Protein AF-A0A7J8K9B8-F1 (afdb_monomer)

InterPro domains:
  IPR003650 Orange domain [PF07527] (24-63)
  IPR003650 Orange domain [PS51054] (25-58)
  IPR003650 Orange domain [SM00511] (23-67)

Foldseek 3Di:
DDPCVVVPPPPCDDPDDDQDPVNVVLVVLVVVLVVLVVVCVVVVPDDPVVSVVVSVVSVVVSVPPPPPDDDDDDDDDDDDDDDDDDDDDDDDDDPPPPPPDDDD

pLDDT: mean 70.47, std 18.56, range [40.47, 96.5]

Organism: Rousettus aegyptiacus (NCBI:txid9407)

Solvent-accessible surface area (backbone atoms only — not comparable to full-atom values): 7292 Å² total; per-residue (Å²): 138,78,85,60,72,72,71,72,53,75,81,88,74,71,83,74,81,75,72,48,76,66,53,53,48,54,51,54,49,51,56,50,53,62,46,45,70,59,46,49,72,74,65,60,80,54,59,69,73,57,48,51,52,49,54,51,52,54,50,51,56,67,67,64,68,61,90,71,88,74,79,80,90,81,79,91,73,80,88,82,79,84,83,78,85,87,79,80,91,75,80,87,77,76,82,78,76,75,79,74,81,71,84,132

Radius of gyration: 26.62 Å; Cα contacts (8 Å, |Δi|>4): 16; chains: 1; bounding box: 39×88×52 Å

Mean predicted aligned error: 19.16 Å

Structure (mmCIF, N/CA/C/O backbone):
data_AF-A0A7J8K9B8-F1
#
_entry.id   AF-A0A7J8K9B8-F1
#
loop_
_atom_site.group_PDB
_atom_site.id
_atom_site.type_symbol
_atom_site.label_atom_id
_atom_site.label_alt_id
_atom_site.l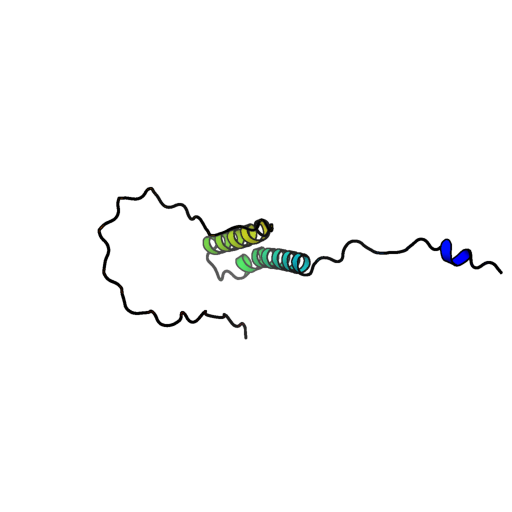abel_comp_id
_atom_site.label_asym_id
_atom_site.label_entity_id
_atom_site.label_seq_id
_atom_site.pdbx_PDB_ins_code
_atom_site.Cartn_x
_atom_site.Cartn_y
_atom_site.Cartn_z
_atom_site.occupancy
_atom_site.B_iso_or_equiv
_atom_site.auth_seq_id
_atom_site.auth_comp_id
_atom_site.auth_asym_id
_atom_site.auth_atom_id
_atom_site.pdbx_PDB_model_num
ATOM 1 N N . MET A 1 1 ? 34.073 -43.652 -34.006 1.00 47.94 1 MET A N 1
ATOM 2 C CA . MET A 1 1 ? 33.055 -43.322 -32.986 1.00 47.94 1 MET A CA 1
ATOM 3 C C . MET A 1 1 ? 32.713 -41.851 -33.129 1.00 47.94 1 MET A C 1
ATOM 5 O O . MET A 1 1 ? 33.598 -41.013 -33.037 1.00 47.94 1 MET A O 1
ATOM 9 N N . THR A 1 2 ? 31.480 -41.556 -33.528 1.00 52.53 2 THR A N 1
ATOM 10 C CA . THR A 1 2 ? 31.056 -40.244 -34.030 1.00 52.53 2 THR A CA 1
ATOM 11 C C . THR A 1 2 ? 30.636 -39.321 -32.892 1.00 52.53 2 THR A C 1
ATOM 13 O O . THR A 1 2 ? 29.684 -39.613 -32.175 1.00 52.53 2 THR A O 1
ATOM 16 N N . VAL A 1 3 ? 31.295 -38.165 -32.791 1.00 59.06 3 VAL A N 1
ATOM 17 C CA . VAL A 1 3 ? 31.052 -37.065 -31.830 1.00 59.06 3 VAL A CA 1
ATOM 18 C C . VAL A 1 3 ? 29.721 -36.325 -32.108 1.00 59.06 3 VAL A C 1
ATOM 20 O O . VAL A 1 3 ? 29.577 -35.135 -31.858 1.00 59.06 3 VAL A O 1
ATOM 23 N N . ARG A 1 4 ? 28.727 -37.013 -32.682 1.00 63.25 4 ARG A N 1
ATOM 24 C CA . ARG A 1 4 ? 27.403 -36.456 -33.010 1.00 63.25 4 ARG A CA 1
ATOM 25 C C . ARG A 1 4 ? 26.480 -36.399 -31.787 1.00 63.25 4 ARG A C 1
ATOM 27 O O . ARG A 1 4 ? 25.582 -35.576 -31.757 1.00 63.25 4 ARG A O 1
ATOM 34 N N . PHE A 1 5 ? 26.768 -37.183 -30.745 1.00 58.62 5 PHE A N 1
ATOM 35 C CA . PHE A 1 5 ? 25.986 -37.223 -29.501 1.00 58.62 5 PHE A CA 1
ATOM 36 C C . PHE A 1 5 ? 26.077 -35.956 -28.634 1.00 58.62 5 PHE A C 1
ATOM 38 O O . PHE A 1 5 ? 25.252 -35.776 -27.746 1.00 58.62 5 PHE A O 1
ATOM 45 N N . LEU A 1 6 ? 27.055 -35.073 -28.872 1.00 55.22 6 LEU A N 1
ATOM 46 C CA . LEU A 1 6 ? 27.148 -33.789 -28.163 1.00 55.22 6 LEU A CA 1
ATOM 47 C C . LEU A 1 6 ? 26.330 -32.672 -28.833 1.00 55.22 6 LEU A C 1
ATOM 49 O O . LEU A 1 6 ? 26.087 -31.654 -28.197 1.00 55.22 6 LEU A O 1
ATOM 53 N N . GLN A 1 7 ? 25.898 -32.849 -30.089 1.00 59.31 7 GLN A N 1
ATOM 54 C CA . GLN A 1 7 ? 25.044 -31.874 -30.785 1.00 59.31 7 GLN A CA 1
ATOM 55 C C . GLN A 1 7 ? 23.551 -32.055 -30.482 1.00 59.31 7 GLN A C 1
ATOM 57 O O . GLN A 1 7 ? 22.808 -31.090 -30.605 1.00 59.31 7 GLN A O 1
ATOM 62 N N . ASP A 1 8 ? 23.133 -33.247 -30.047 1.00 58.16 8 ASP A N 1
ATOM 63 C CA . ASP A 1 8 ? 21.744 -33.550 -29.668 1.00 58.16 8 ASP A CA 1
ATOM 64 C C . ASP A 1 8 ? 21.454 -33.338 -28.173 1.00 58.16 8 ASP A C 1
ATOM 66 O O . ASP A 1 8 ? 20.403 -33.745 -27.677 1.00 58.16 8 ASP A O 1
ATOM 70 N N . GLN A 1 9 ? 22.350 -32.686 -27.420 1.00 58.66 9 GLN A N 1
ATOM 71 C CA . GLN A 1 9 ? 21.923 -32.161 -26.127 1.00 58.66 9 GLN A CA 1
ATOM 72 C C . GLN A 1 9 ? 21.047 -30.933 -26.389 1.00 58.66 9 GLN A C 1
ATOM 74 O O . GLN A 1 9 ? 21.547 -29.963 -26.968 1.00 58.66 9 GLN A O 1
ATOM 79 N N . PRO A 1 10 ? 19.759 -30.931 -25.984 1.00 58.78 10 PRO A N 1
ATOM 80 C CA . PRO A 1 10 ? 18.978 -29.709 -26.032 1.00 58.78 10 PRO A CA 1
ATOM 81 C C . PRO A 1 10 ? 19.760 -28.671 -25.238 1.00 58.78 10 PRO A C 1
ATOM 83 O O . PRO A 1 10 ? 20.202 -28.955 -24.122 1.00 58.78 10 PRO A O 1
ATOM 86 N N . ALA A 1 11 ? 19.974 -27.499 -25.834 1.00 54.09 11 ALA A N 1
ATOM 87 C CA . ALA A 1 11 ? 20.557 -26.363 -25.147 1.00 54.09 11 ALA A CA 1
ATOM 88 C C . ALA A 1 11 ? 19.663 -26.029 -23.945 1.00 54.09 11 ALA A C 1
ATOM 90 O O . ALA A 1 11 ? 18.714 -25.257 -24.036 1.00 54.09 11 ALA A O 1
ATOM 91 N N . SER A 1 12 ? 19.936 -26.667 -22.810 1.00 55.41 12 SER A N 1
ATOM 92 C CA . SER A 1 12 ? 19.399 -26.296 -21.516 1.00 55.41 12 SER A CA 1
ATOM 93 C C . SER A 1 12 ? 20.095 -24.997 -21.142 1.00 55.41 12 SER A C 1
ATOM 95 O O . SER A 1 12 ? 21.143 -24.978 -20.503 1.00 55.41 12 SER A O 1
ATOM 97 N N . SER A 1 13 ? 19.562 -23.889 -21.628 1.00 48.56 13 SER A N 1
ATOM 98 C CA . SER A 1 13 ? 19.985 -22.543 -21.271 1.00 48.56 13 SER A CA 1
ATOM 99 C C . SER A 1 13 ? 18.741 -21.681 -21.338 1.00 48.56 13 SER A C 1
ATOM 101 O O . SER A 1 13 ? 18.166 -21.532 -22.406 1.00 48.56 13 SER A O 1
ATOM 103 N N . CYS A 1 14 ? 18.199 -21.101 -20.284 1.00 52.84 14 CYS A N 1
ATOM 104 C CA . CYS A 1 14 ? 18.373 -21.129 -18.833 1.00 52.84 14 CYS A CA 1
ATOM 105 C C . CYS A 1 14 ? 16.992 -20.659 -18.307 1.00 52.84 14 CYS A C 1
ATOM 107 O O . CYS A 1 14 ? 16.222 -20.085 -19.089 1.00 52.84 14 CYS A O 1
ATOM 109 N N . PRO A 1 15 ? 16.619 -20.881 -17.034 1.00 51.12 15 PRO A N 1
ATOM 110 C CA . PRO A 1 15 ? 15.380 -20.309 -16.515 1.00 51.12 15 PRO A CA 1
ATOM 111 C C . PRO A 1 15 ? 15.425 -18.784 -16.675 1.00 51.12 15 PRO A C 1
ATOM 113 O O . PRO A 1 15 ? 16.501 -18.186 -16.662 1.00 51.12 15 PRO A O 1
ATOM 116 N N . GLY A 1 16 ? 14.249 -18.206 -16.926 1.00 59.81 16 GLY A N 1
ATOM 117 C CA . GLY A 1 16 ? 14.050 -16.836 -17.384 1.00 59.81 16 GLY A CA 1
ATOM 118 C C . GLY A 1 16 ? 14.887 -15.789 -16.659 1.00 59.81 16 GLY A C 1
ATOM 119 O O . GLY A 1 16 ? 15.205 -15.953 -15.487 1.00 59.81 16 GLY A O 1
ATOM 120 N N . ALA A 1 17 ? 15.219 -14.734 -17.412 1.00 60.69 17 ALA A N 1
ATOM 121 C CA . ALA A 1 17 ? 15.940 -13.537 -16.990 1.00 60.69 17 ALA A CA 1
ATOM 122 C C . ALA A 1 17 ? 15.984 -13.378 -15.464 1.00 60.69 17 ALA A C 1
ATOM 124 O O . ALA A 1 17 ? 14.963 -13.067 -14.847 1.00 60.69 17 ALA A O 1
ATOM 125 N N . GLU A 1 18 ? 17.163 -13.627 -14.884 1.00 63.69 18 GLU A N 1
ATOM 126 C CA . GLU A 1 18 ? 17.434 -13.369 -13.471 1.00 63.69 18 GLU A CA 1
ATOM 127 C C . GLU A 1 18 ? 16.861 -11.988 -13.118 1.00 63.69 18 GLU A C 1
ATOM 129 O O . GLU A 1 18 ? 17.174 -11.016 -13.824 1.00 63.69 18 GLU A O 1
ATOM 134 N N . PRO A 1 19 ? 15.980 -11.890 -12.101 1.00 65.31 19 PRO A N 1
ATOM 135 C CA . PRO A 1 19 ? 15.370 -10.629 -11.719 1.00 65.31 19 PRO A CA 1
ATOM 136 C C . PRO A 1 19 ? 16.468 -9.597 -11.553 1.00 65.31 19 PRO A C 1
ATOM 138 O O . PRO A 1 19 ? 17.437 -9.822 -10.822 1.00 65.31 19 PRO A O 1
ATOM 141 N N . THR A 1 20 ? 16.343 -8.459 -12.235 1.00 75.12 20 THR A N 1
ATOM 142 C CA . THR A 1 20 ? 17.371 -7.438 -12.082 1.00 75.12 20 THR A CA 1
ATOM 143 C C . THR A 1 20 ? 17.450 -7.062 -10.596 1.00 75.12 20 THR A C 1
ATOM 145 O O . THR A 1 20 ? 16.429 -7.087 -9.896 1.00 75.12 20 THR A O 1
ATOM 148 N N . PRO A 1 21 ? 18.623 -6.671 -10.068 1.00 78.00 21 PRO A N 1
ATOM 149 C CA . PRO A 1 21 ? 18.727 -6.211 -8.681 1.00 78.00 21 PRO A CA 1
ATOM 150 C C . PRO A 1 21 ? 17.694 -5.119 -8.336 1.00 78.00 21 PRO A C 1
ATOM 152 O O . PRO A 1 21 ? 17.222 -5.020 -7.203 1.00 78.00 21 PRO A O 1
ATOM 155 N N . ARG A 1 22 ? 17.281 -4.337 -9.345 1.00 77.75 22 ARG A N 1
ATOM 156 C CA . ARG A 1 22 ? 16.205 -3.348 -9.259 1.00 77.75 22 ARG A CA 1
ATOM 157 C C . ARG A 1 22 ? 14.823 -3.980 -9.054 1.00 77.75 22 ARG A C 1
ATOM 159 O O . ARG A 1 22 ? 14.051 -3.459 -8.253 1.00 77.75 22 ARG A O 1
ATOM 166 N N . ASP A 1 23 ? 14.503 -5.072 -9.738 1.00 80.56 23 ASP A N 1
ATOM 167 C CA . ASP A 1 23 ? 13.226 -5.779 -9.581 1.00 80.56 23 ASP A CA 1
ATOM 168 C C . ASP A 1 23 ? 13.133 -6.474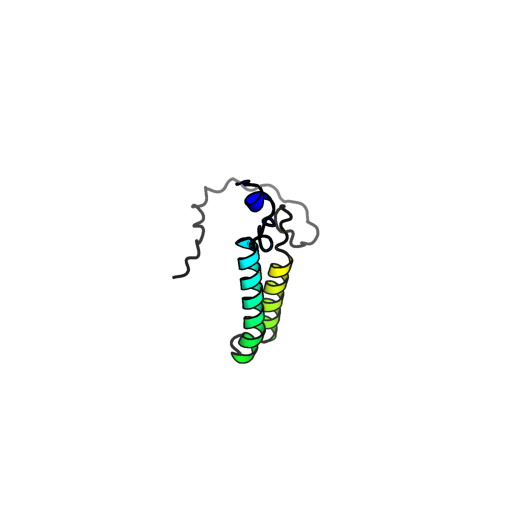 -8.220 1.00 80.56 23 ASP A C 1
ATOM 170 O O . ASP A 1 23 ? 12.107 -6.364 -7.548 1.00 80.56 23 ASP A O 1
ATOM 174 N N . SER A 1 24 ? 14.233 -7.076 -7.757 1.00 85.44 24 SER A N 1
ATOM 175 C CA . SER A 1 24 ? 14.335 -7.647 -6.406 1.00 85.44 24 SER A CA 1
ATOM 176 C C . SER A 1 24 ? 14.096 -6.589 -5.318 1.00 85.44 24 SER A C 1
ATOM 178 O O . SER A 1 24 ? 13.311 -6.800 -4.390 1.00 85.44 24 SER A O 1
ATOM 180 N N . TYR A 1 25 ? 14.671 -5.390 -5.475 1.00 88.94 25 TYR A N 1
ATOM 181 C CA . TYR A 1 25 ? 14.398 -4.266 -4.577 1.00 88.94 25 TYR A CA 1
ATOM 182 C C . TYR A 1 25 ? 12.919 -3.848 -4.585 1.00 88.94 25 TYR A C 1
ATOM 184 O O . TYR A 1 25 ? 12.341 -3.613 -3.522 1.00 88.94 25 TYR A O 1
ATOM 192 N N . ARG A 1 26 ? 12.281 -3.761 -5.762 1.00 87.94 26 ARG A N 1
ATOM 193 C CA . ARG A 1 26 ? 10.854 -3.400 -5.867 1.00 87.94 26 ARG A CA 1
ATOM 194 C C . ARG A 1 26 ? 9.961 -4.435 -5.195 1.00 87.94 26 ARG A C 1
ATOM 196 O O . ARG A 1 26 ? 8.998 -4.056 -4.530 1.00 87.94 26 ARG A O 1
ATOM 203 N N . GLU A 1 27 ? 10.288 -5.713 -5.337 1.00 89.62 27 GLU A N 1
ATOM 204 C CA . GLU A 1 27 ? 9.578 -6.796 -4.663 1.00 89.62 27 GLU A CA 1
ATOM 205 C C . GLU A 1 27 ? 9.720 -6.693 -3.141 1.00 89.62 27 GLU A C 1
ATOM 207 O O . GLU A 1 27 ? 8.718 -6.655 -2.425 1.00 89.62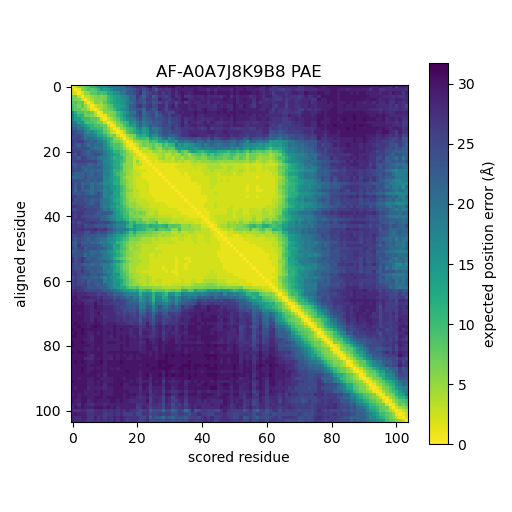 27 GLU A O 1
ATOM 212 N N . GLY A 1 28 ? 10.950 -6.524 -2.645 1.00 93.62 28 GLY A N 1
ATOM 213 C CA . GLY A 1 28 ? 11.211 -6.316 -1.220 1.00 93.62 28 GLY A CA 1
ATOM 214 C C . GLY A 1 28 ? 10.497 -5.082 -0.661 1.00 93.62 28 GLY A C 1
ATOM 215 O O . GLY A 1 28 ? 9.938 -5.121 0.437 1.00 93.62 28 GLY A O 1
ATOM 216 N N . TYR A 1 29 ? 10.438 -4.000 -1.440 1.00 94.00 29 TYR A N 1
ATOM 217 C CA . TYR A 1 29 ? 9.684 -2.802 -1.086 1.00 94.00 29 TYR A CA 1
ATOM 218 C C . TYR A 1 29 ? 8.181 -3.085 -0.965 1.00 94.00 29 TYR A C 1
ATOM 220 O O . TYR A 1 29 ? 7.578 -2.716 0.044 1.00 94.00 29 TYR A O 1
ATOM 228 N N . ARG A 1 30 ? 7.574 -3.785 -1.936 1.00 93.75 30 ARG A N 1
ATOM 229 C CA . ARG A 1 30 ? 6.154 -4.178 -1.876 1.00 93.75 30 ARG A CA 1
ATOM 230 C C . ARG A 1 30 ? 5.862 -5.043 -0.654 1.00 93.75 30 ARG A C 1
ATOM 232 O O . ARG A 1 30 ? 4.929 -4.746 0.090 1.00 93.75 30 ARG A O 1
ATOM 239 N N . ALA A 1 31 ? 6.692 -6.053 -0.404 1.00 95.69 31 ALA A N 1
ATOM 240 C CA . ALA A 1 31 ? 6.559 -6.926 0.757 1.00 95.69 31 ALA A CA 1
ATOM 241 C C . ALA A 1 31 ? 6.666 -6.150 2.084 1.00 95.69 31 ALA A C 1
ATOM 243 O O . ALA A 1 31 ? 5.927 -6.421 3.032 1.00 95.69 31 ALA A O 1
ATOM 244 N N . CYS A 1 32 ? 7.551 -5.152 2.150 1.00 95.38 32 CYS A N 1
ATOM 245 C CA . CYS A 1 32 ? 7.680 -4.268 3.305 1.00 95.38 32 CYS A CA 1
ATOM 246 C C . CYS A 1 32 ? 6.411 -3.431 3.529 1.00 95.38 32 CYS A C 1
ATOM 248 O O . CYS A 1 32 ? 5.890 -3.387 4.645 1.00 95.38 32 CYS A O 1
ATOM 250 N N . VAL A 1 33 ? 5.867 -2.821 2.472 1.00 95.56 33 VAL A N 1
ATOM 251 C CA . VAL A 1 33 ? 4.620 -2.044 2.555 1.00 95.5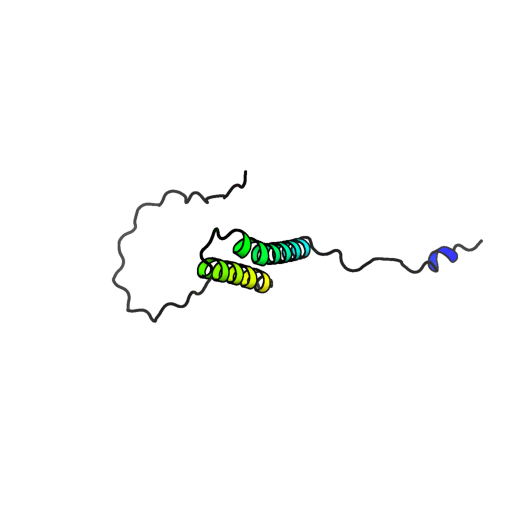6 33 VAL A CA 1
ATOM 252 C C . VAL A 1 33 ? 3.457 -2.926 3.012 1.00 95.56 33 VAL A C 1
ATOM 254 O O . VAL A 1 33 ? 2.724 -2.537 3.916 1.00 95.56 33 VAL A O 1
ATOM 257 N N . GLU A 1 34 ? 3.333 -4.142 2.482 1.00 95.56 34 GLU A N 1
ATOM 258 C CA . GLU A 1 34 ? 2.316 -5.110 2.918 1.00 95.56 34 GLU A CA 1
ATOM 259 C C . GLU A 1 34 ? 2.496 -5.586 4.363 1.00 95.56 34 GLU A C 1
ATOM 261 O O . GLU A 1 34 ? 1.531 -5.937 5.039 1.00 95.56 34 GLU A O 1
ATOM 266 N N . ARG A 1 35 ? 3.720 -5.582 4.893 1.00 96.50 35 ARG A N 1
ATOM 267 C CA . ARG A 1 35 ? 3.931 -5.825 6.322 1.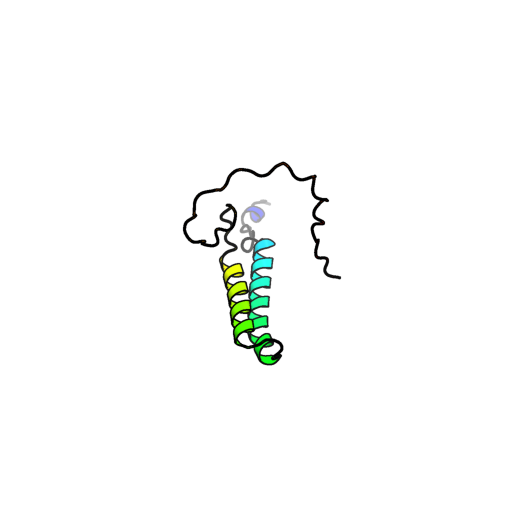00 96.50 35 ARG A CA 1
ATOM 268 C C . ARG A 1 35 ? 3.453 -4.638 7.156 1.00 96.50 35 ARG A C 1
ATOM 270 O O . ARG A 1 35 ? 2.800 -4.837 8.179 1.00 96.50 35 ARG A O 1
ATOM 277 N N . LEU A 1 36 ? 3.738 -3.411 6.720 1.00 95.38 36 LEU A N 1
ATOM 278 C CA . LEU A 1 36 ? 3.333 -2.196 7.432 1.00 95.38 36 LEU A CA 1
ATOM 279 C C . LEU A 1 36 ? 1.812 -2.059 7.547 1.00 95.38 36 LEU A C 1
ATOM 281 O O . LEU A 1 36 ? 1.334 -1.605 8.583 1.00 95.38 36 LEU A O 1
ATOM 285 N N . THR A 1 37 ? 1.045 -2.500 6.546 1.00 94.44 37 THR A N 1
ATOM 286 C CA . THR A 1 37 ? -0.431 -2.463 6.591 1.00 94.44 37 THR A CA 1
ATOM 287 C C . THR A 1 37 ? -1.008 -3.300 7.732 1.00 94.44 37 THR A C 1
ATOM 289 O O . THR A 1 37 ? -2.082 -2.984 8.235 1.00 94.44 37 THR A O 1
ATOM 292 N N . ARG A 1 38 ? -0.288 -4.340 8.167 1.00 94.31 38 ARG A N 1
ATOM 293 C CA . ARG A 1 38 ? -0.688 -5.237 9.261 1.00 94.31 38 ARG A CA 1
ATOM 294 C C . ARG A 1 38 ? -0.151 -4.770 10.610 1.00 94.31 38 ARG A C 1
ATOM 296 O O . ARG A 1 38 ? -0.837 -4.882 11.618 1.00 94.31 38 ARG A O 1
ATOM 303 N N . VAL A 1 39 ? 1.074 -4.244 10.625 1.00 95.25 39 VAL A N 1
ATOM 304 C CA . VAL A 1 39 ? 1.770 -3.846 11.857 1.00 95.25 39 VAL A CA 1
ATOM 305 C C . VAL A 1 39 ? 1.276 -2.501 12.385 1.00 95.25 39 VAL A C 1
ATOM 307 O O . VAL A 1 39 ? 1.072 -2.367 13.587 1.00 95.25 39 VAL A O 1
ATOM 310 N N . LEU A 1 40 ? 1.050 -1.507 11.519 1.00 92.56 40 LEU A N 1
ATOM 311 C CA . LEU A 1 40 ? 0.653 -0.166 11.967 1.00 92.56 40 LEU A CA 1
ATOM 312 C C . LEU A 1 40 ? -0.657 -0.160 12.777 1.00 92.56 40 LEU A C 1
ATOM 314 O O . LEU A 1 40 ? -0.658 0.448 13.850 1.00 92.56 40 LEU A O 1
ATOM 318 N N . PRO A 1 41 ? -1.730 -0.863 12.359 1.00 87.88 41 PRO A N 1
ATOM 319 C CA . PRO A 1 41 ? -2.942 -0.963 13.170 1.00 87.88 41 PRO A CA 1
ATOM 320 C C . PRO A 1 41 ? -2.712 -1.715 14.487 1.00 87.88 41 PRO A C 1
ATOM 322 O O . PRO A 1 41 ? -3.264 -1.338 15.514 1.00 87.88 41 PRO A O 1
ATOM 325 N N . ALA A 1 42 ? -1.869 -2.753 14.475 1.00 89.75 42 ALA A N 1
ATOM 326 C CA . ALA A 1 42 ? -1.590 -3.566 15.656 1.00 89.75 42 ALA A CA 1
ATOM 327 C C . ALA A 1 42 ? -0.788 -2.805 16.724 1.00 89.75 42 ALA A C 1
ATOM 329 O O . ALA A 1 42 ? -1.007 -3.000 17.916 1.00 89.75 42 ALA A O 1
ATOM 330 N N . CYS A 1 43 ? 0.132 -1.930 16.314 1.00 87.50 43 CYS A N 1
ATOM 331 C CA . CYS A 1 43 ? 0.991 -1.197 17.241 1.00 87.50 43 CYS A CA 1
ATOM 332 C C . CYS A 1 43 ? 0.371 0.112 17.753 1.00 87.50 43 CYS A C 1
ATOM 334 O O . CYS A 1 43 ? 0.876 0.652 18.730 1.00 87.50 43 CYS A O 1
ATOM 336 N N . SER A 1 44 ? -0.684 0.641 17.113 1.00 85.88 44 SER A N 1
ATOM 337 C CA . SER A 1 44 ? -1.381 1.884 17.516 1.00 85.88 44 SER A CA 1
ATOM 338 C C . SER A 1 44 ? -0.465 3.106 17.754 1.00 85.88 44 SER A C 1
ATOM 340 O O . SER A 1 44 ? -0.848 4.055 18.429 1.00 85.88 44 SER A O 1
ATOM 342 N N . VAL A 1 45 ? 0.753 3.104 17.196 1.00 90.12 45 VAL A N 1
ATOM 343 C CA . VAL A 1 45 ? 1.764 4.168 17.385 1.00 90.12 45 VAL A CA 1
ATOM 344 C C . VAL A 1 45 ? 1.378 5.452 16.646 1.00 90.12 45 VAL A C 1
ATOM 346 O O . VAL A 1 45 ? 1.779 6.545 17.035 1.00 90.12 45 VAL A O 1
ATOM 349 N N . LEU A 1 46 ? 0.615 5.320 15.561 1.00 90.69 46 LEU A N 1
ATOM 350 C CA . LEU A 1 46 ? 0.151 6.429 14.739 1.00 90.69 46 LEU A CA 1
ATOM 351 C C . LEU A 1 46 ? -1.370 6.502 14.779 1.00 90.69 46 LEU A C 1
ATOM 353 O O . LEU A 1 46 ? -2.050 5.478 14.770 1.00 90.69 46 LEU A O 1
ATOM 357 N N . GLU A 1 47 ? -1.883 7.728 14.728 1.00 94.31 47 GLU A N 1
ATOM 358 C CA . GLU A 1 47 ? -3.301 8.002 14.502 1.00 94.31 47 GLU A CA 1
ATOM 359 C C . GLU A 1 47 ? -3.768 7.290 13.209 1.00 94.31 47 GLU A C 1
ATOM 361 O O . GLU A 1 47 ? -3.051 7.352 12.193 1.00 94.31 47 GLU A O 1
ATOM 366 N N . PRO A 1 48 ? -4.931 6.609 13.202 1.00 92.00 48 PRO A N 1
ATOM 367 C CA . PRO A 1 48 ? -5.436 5.891 12.035 1.00 92.00 48 PRO A CA 1
ATOM 368 C C . PRO A 1 48 ? -5.392 6.698 10.734 1.00 92.00 48 PRO A C 1
ATOM 370 O O . PRO A 1 48 ? -4.927 6.182 9.713 1.00 92.00 48 PRO A O 1
ATOM 373 N N . ALA A 1 49 ? -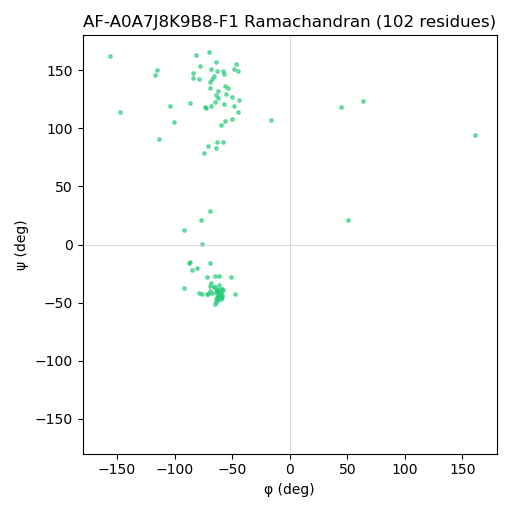5.769 7.980 10.761 1.00 93.88 49 ALA A N 1
ATOM 374 C CA . ALA A 1 49 ? -5.760 8.824 9.565 1.00 93.88 49 ALA A CA 1
ATOM 375 C C . ALA A 1 49 ? -4.340 9.072 9.024 1.00 93.88 49 ALA A C 1
ATOM 377 O O . ALA A 1 49 ? -4.118 9.115 7.809 1.00 93.88 49 ALA A O 1
ATOM 378 N N . VAL A 1 50 ? -3.360 9.208 9.920 1.00 94.62 50 VAL A N 1
ATOM 379 C CA . VAL A 1 50 ? -1.949 9.409 9.564 1.00 94.62 50 VAL A CA 1
ATOM 380 C C . VAL A 1 50 ? -1.361 8.121 8.992 1.00 94.62 50 VAL A C 1
ATOM 382 O O . VAL A 1 50 ? -0.690 8.160 7.959 1.00 94.62 50 VAL A O 1
ATOM 385 N N . SER A 1 51 ? -1.666 6.974 9.605 1.00 94.19 51 SER A N 1
ATOM 386 C CA . SER A 1 51 ? -1.211 5.667 9.117 1.00 94.19 51 SER A CA 1
ATOM 387 C C . SER A 1 51 ? -1.739 5.362 7.708 1.00 94.19 51 SER A C 1
ATOM 389 O O . SER A 1 51 ? -0.975 4.934 6.841 1.00 94.19 51 SER A O 1
ATOM 391 N N . ALA A 1 52 ? -3.007 5.686 7.432 1.00 94.00 52 ALA A N 1
ATOM 392 C CA . ALA A 1 52 ? -3.615 5.519 6.116 1.00 94.00 52 ALA A CA 1
ATOM 393 C C . ALA A 1 52 ? -2.930 6.395 5.055 1.00 94.00 52 ALA A C 1
ATOM 395 O O . ALA A 1 52 ? -2.587 5.909 3.976 1.00 94.00 52 ALA A O 1
ATOM 396 N N . ARG A 1 53 ? -2.661 7.670 5.374 1.00 95.81 53 ARG A N 1
ATOM 397 C CA . ARG A 1 53 ? -1.955 8.598 4.472 1.00 95.81 53 ARG A CA 1
ATOM 398 C C . ARG A 1 53 ? -0.524 8.149 4.175 1.00 95.81 53 ARG A C 1
ATOM 400 O O . ARG A 1 53 ? -0.078 8.266 3.033 1.00 95.81 53 ARG A O 1
ATOM 407 N N . LEU A 1 54 ? 0.181 7.618 5.174 1.00 94.94 54 LEU A N 1
ATOM 408 C CA . LEU A 1 54 ? 1.529 7.075 5.008 1.00 94.94 54 LEU A CA 1
ATOM 409 C C . LEU A 1 54 ? 1.531 5.850 4.085 1.00 94.94 54 LEU A C 1
ATOM 411 O O . LEU A 1 54 ? 2.294 5.811 3.121 1.00 94.94 54 LEU A O 1
ATOM 415 N N . LEU A 1 55 ? 0.667 4.867 4.353 1.00 95.12 55 LEU A N 1
ATOM 416 C CA . LEU A 1 55 ? 0.566 3.649 3.544 1.00 95.12 55 LEU A CA 1
ATOM 417 C C . LEU A 1 55 ? 0.204 3.964 2.092 1.00 95.12 55 LEU A C 1
ATOM 419 O O . LEU A 1 55 ? 0.794 3.409 1.167 1.00 95.12 55 LEU A O 1
ATOM 423 N N . GLU A 1 56 ? -0.720 4.897 1.891 1.00 95.56 56 GLU A N 1
ATOM 424 C CA . GLU A 1 56 ? -1.115 5.370 0.569 1.00 95.56 56 GLU A CA 1
ATOM 425 C C . GLU A 1 56 ? 0.053 6.036 -0.177 1.00 95.56 56 GLU A C 1
ATOM 427 O O . GLU A 1 56 ? 0.314 5.735 -1.342 1.00 95.56 56 GLU A O 1
ATOM 432 N N . HIS A 1 57 ? 0.825 6.890 0.501 1.00 94.94 57 HIS A N 1
ATOM 433 C CA . HIS A 1 57 ? 2.020 7.491 -0.090 1.00 94.94 57 HIS A CA 1
ATOM 434 C C . HIS A 1 57 ? 3.048 6.431 -0.526 1.00 94.94 57 HIS A C 1
ATOM 436 O O . HIS A 1 57 ? 3.569 6.498 -1.642 1.00 94.94 57 HIS A O 1
ATOM 442 N N . LEU A 1 58 ? 3.315 5.434 0.323 1.00 94.62 58 LEU A N 1
ATOM 443 C CA . LEU A 1 58 ? 4.260 4.356 0.019 1.00 94.62 58 LEU A CA 1
ATOM 444 C C . LEU A 1 58 ? 3.790 3.495 -1.167 1.00 94.62 58 LEU A C 1
ATOM 446 O O . LEU A 1 58 ? 4.577 3.171 -2.056 1.00 94.62 58 LEU A O 1
ATOM 450 N N . ARG A 1 59 ? 2.492 3.185 -1.246 1.00 93.06 59 ARG A N 1
ATOM 451 C CA . ARG A 1 59 ? 1.909 2.442 -2.377 1.00 93.06 59 ARG A CA 1
ATOM 452 C C . ARG A 1 59 ? 2.029 3.197 -3.695 1.00 93.06 59 ARG A C 1
ATOM 454 O O . ARG A 1 59 ? 2.478 2.619 -4.685 1.00 93.06 59 ARG A O 1
ATOM 461 N N . ARG A 1 60 ? 1.711 4.495 -3.709 1.00 92.00 60 ARG A N 1
ATOM 462 C CA . ARG A 1 60 ? 1.888 5.334 -4.907 1.00 92.00 60 ARG A CA 1
ATOM 463 C C . ARG A 1 60 ? 3.337 5.351 -5.381 1.00 92.00 60 ARG A C 1
ATOM 465 O O . ARG A 1 60 ? 3.590 5.264 -6.579 1.00 92.00 60 ARG A O 1
ATOM 472 N N . ARG A 1 61 ? 4.293 5.382 -4.450 1.00 87.88 61 ARG A N 1
ATOM 473 C CA . ARG A 1 61 ? 5.723 5.321 -4.776 1.00 87.88 61 ARG A CA 1
ATOM 474 C C . ARG A 1 61 ? 6.151 3.960 -5.340 1.00 87.88 61 ARG A C 1
ATOM 476 O O . ARG A 1 61 ? 7.013 3.925 -6.213 1.00 87.88 61 ARG A O 1
ATOM 483 N N . ALA A 1 62 ? 5.533 2.856 -4.906 1.00 85.88 62 ALA A N 1
ATOM 484 C CA . ALA A 1 62 ? 5.761 1.529 -5.494 1.00 85.88 62 ALA A CA 1
ATOM 485 C C . ALA A 1 62 ? 5.327 1.469 -6.972 1.00 85.88 62 ALA A C 1
ATOM 487 O O . ALA A 1 62 ? 6.015 0.871 -7.811 1.00 85.88 62 ALA A O 1
ATOM 488 N N . ALA A 1 63 ? 4.180 2.090 -7.274 1.00 81.25 63 ALA A N 1
ATOM 489 C CA . ALA A 1 63 ? 3.566 2.110 -8.598 1.00 81.25 63 ALA A CA 1
ATOM 490 C C . ALA A 1 63 ? 4.277 3.072 -9.567 1.00 81.25 63 ALA A C 1
ATOM 492 O O . ALA A 1 63 ? 4.557 2.690 -10.699 1.00 81.25 63 ALA A O 1
ATOM 493 N N . GLY A 1 64 ? 4.642 4.275 -9.106 1.00 69.94 64 GLY A N 1
ATOM 494 C CA . GLY A 1 64 ? 5.273 5.325 -9.920 1.00 69.94 64 GLY A CA 1
ATOM 495 C C . GLY A 1 64 ? 6.759 5.121 -10.242 1.00 69.94 64 GLY A C 1
ATOM 496 O O . GLY A 1 64 ? 7.351 5.949 -10.919 1.00 69.94 64 GLY A O 1
ATOM 497 N N . ALA A 1 65 ? 7.387 4.031 -9.788 1.00 58.78 65 ALA A N 1
ATOM 498 C CA . ALA A 1 65 ? 8.788 3.708 -10.089 1.00 58.78 65 ALA A CA 1
ATOM 499 C C . ALA A 1 65 ? 9.009 3.133 -11.509 1.00 58.78 65 ALA A C 1
ATOM 501 O O . ALA A 1 65 ? 10.006 2.441 -11.758 1.00 58.78 65 ALA A O 1
ATOM 502 N N . THR A 1 66 ? 8.082 3.384 -12.436 1.00 54.81 66 THR A N 1
ATOM 503 C CA . THR A 1 66 ? 8.319 3.229 -13.873 1.00 54.81 66 THR A CA 1
ATOM 504 C C . THR A 1 66 ? 9.424 4.207 -14.284 1.00 54.81 66 THR A C 1
ATOM 506 O O . THR A 1 66 ? 9.322 5.389 -13.962 1.00 54.81 66 THR A O 1
ATOM 509 N N . PRO A 1 67 ? 10.513 3.747 -14.927 1.00 48.66 67 PRO A N 1
ATOM 510 C CA . PRO A 1 67 ? 11.557 4.631 -15.420 1.00 48.66 67 PRO A CA 1
ATOM 511 C C . PRO A 1 67 ? 11.032 5.344 -16.664 1.00 48.66 67 PRO A C 1
ATOM 513 O O . PRO A 1 67 ? 11.350 4.939 -17.773 1.00 48.66 67 PRO A O 1
ATOM 516 N N . ASP A 1 68 ? 10.216 6.372 -16.484 1.00 45.09 68 ASP A N 1
ATOM 517 C CA . ASP A 1 68 ? 10.143 7.419 -17.490 1.00 45.09 68 ASP A CA 1
ATOM 518 C C . ASP A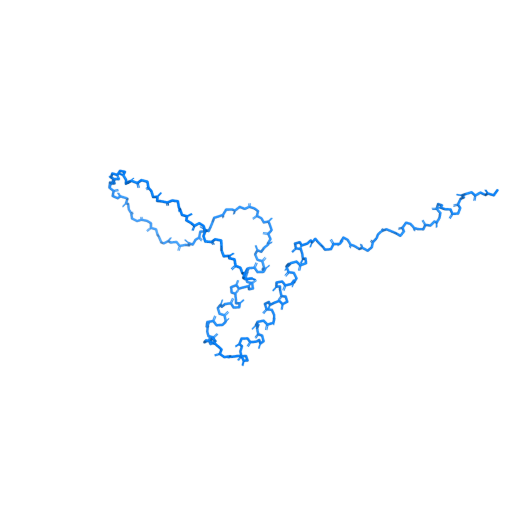 1 68 ? 10.986 8.569 -16.949 1.00 45.09 68 ASP A C 1
ATOM 520 O O . ASP A 1 68 ? 10.699 9.162 -15.907 1.00 45.09 68 ASP A O 1
ATOM 524 N N . GLY A 1 69 ? 12.166 8.723 -17.542 1.00 48.09 69 GLY A N 1
ATOM 525 C CA . GLY A 1 69 ? 13.141 9.708 -17.114 1.00 48.09 69 GLY A CA 1
ATOM 526 C C . GLY A 1 69 ? 12.612 11.099 -17.414 1.00 48.09 69 GLY A C 1
ATOM 527 O O . GLY A 1 69 ? 12.413 11.436 -18.573 1.00 48.09 69 GLY A O 1
ATOM 528 N N . GLY A 1 70 ? 12.430 11.927 -16.391 1.00 40.88 70 GLY A N 1
ATOM 529 C CA . GLY A 1 70 ? 12.093 13.319 -16.644 1.00 40.88 70 GLY A CA 1
ATOM 530 C C . GLY A 1 70 ? 11.477 14.043 -15.467 1.00 40.88 70 GLY A C 1
ATOM 531 O O . GLY A 1 70 ? 10.270 14.058 -15.320 1.00 40.88 70 GLY A O 1
ATOM 532 N N . SER A 1 71 ? 12.352 14.713 -14.723 1.00 40.47 71 SER A N 1
ATOM 533 C CA . SER A 1 71 ? 12.147 16.046 -14.151 1.00 40.47 71 SER A CA 1
ATOM 534 C C . SER A 1 71 ? 11.046 16.290 -13.110 1.00 40.47 71 SER A C 1
ATOM 536 O O . SER A 1 71 ? 9.862 16.110 -13.344 1.00 40.47 71 SER A O 1
ATOM 538 N N . ALA A 1 72 ? 11.527 16.815 -11.978 1.00 43.59 72 ALA A N 1
ATOM 539 C CA . ALA A 1 72 ? 10.995 17.939 -11.206 1.00 43.59 72 ALA A CA 1
ATOM 540 C C . ALA A 1 72 ? 9.479 18.005 -10.961 1.00 43.59 72 ALA A C 1
ATOM 542 O O . ALA A 1 72 ? 8.669 18.173 -11.862 1.00 43.59 72 ALA A O 1
ATOM 543 N N . GLY A 1 73 ? 9.125 17.954 -9.676 1.00 51.44 73 GLY A N 1
ATOM 544 C CA . GLY A 1 73 ? 7.754 18.088 -9.219 1.00 51.44 73 GLY A CA 1
ATOM 545 C C . GLY A 1 73 ? 7.084 19.374 -9.687 1.00 51.44 73 GLY A C 1
ATOM 546 O O . GLY A 1 73 ? 7.638 20.458 -9.546 1.00 51.44 73 GLY A O 1
ATOM 547 N N . ASP A 1 74 ? 5.845 19.224 -10.130 1.00 40.94 74 ASP A N 1
ATOM 548 C CA . ASP A 1 74 ? 4.890 20.311 -10.251 1.00 40.94 74 ASP A CA 1
ATOM 549 C C . ASP A 1 74 ? 3.770 20.039 -9.241 1.00 40.94 74 ASP A C 1
ATOM 551 O O . ASP A 1 74 ? 2.816 19.295 -9.477 1.00 40.94 74 ASP A O 1
ATOM 555 N N . PHE A 1 75 ? 3.956 20.572 -8.032 1.00 43.66 75 PHE A N 1
ATOM 556 C CA . PHE A 1 75 ? 2.848 20.804 -7.117 1.00 43.66 75 PHE A CA 1
ATOM 557 C C . PHE A 1 75 ? 2.065 21.998 -7.666 1.00 43.66 75 PHE A C 1
ATOM 559 O O . PHE A 1 75 ? 2.601 23.100 -7.743 1.00 43.66 75 PHE A O 1
ATOM 566 N N . CYS A 1 76 ? 0.797 21.778 -8.021 1.00 48.62 76 CYS A N 1
ATOM 567 C CA . CYS A 1 76 ? -0.137 22.827 -8.418 1.00 48.62 76 CYS A CA 1
ATOM 568 C C . CYS A 1 76 ? -0.134 23.999 -7.418 1.00 48.62 76 CYS A C 1
ATOM 570 O O . CYS A 1 76 ? -0.514 23.829 -6.258 1.00 48.62 76 CYS A O 1
ATOM 572 N N . GLY A 1 77 ? 0.225 25.192 -7.893 1.00 46.44 77 GLY A N 1
ATOM 573 C CA . GLY A 1 77 ? -0.037 26.475 -7.236 1.00 46.44 77 GLY A CA 1
ATOM 574 C C . GLY A 1 77 ? -0.988 27.341 -8.084 1.00 46.44 77 GLY A C 1
ATOM 575 O O . GLY A 1 77 ? -1.004 27.186 -9.305 1.00 4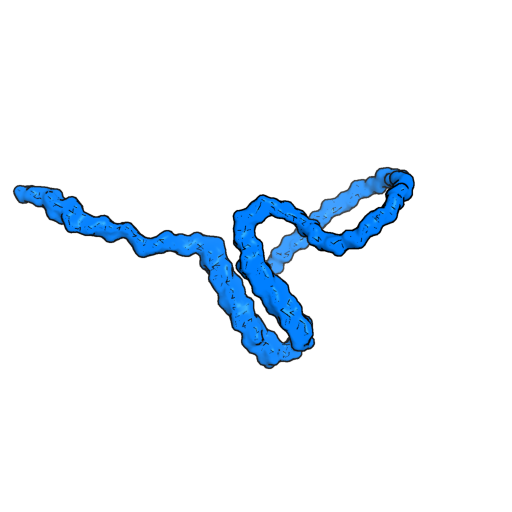6.44 77 GLY A O 1
ATOM 576 N N . PRO A 1 78 ? -1.809 28.220 -7.471 1.00 53.50 78 PRO A N 1
ATOM 577 C CA . PRO A 1 78 ? -2.780 29.073 -8.175 1.00 53.50 78 PRO A CA 1
ATOM 578 C C . PRO A 1 78 ? -2.089 30.179 -9.011 1.00 53.50 78 PRO A C 1
ATOM 580 O O . PRO A 1 78 ? -0.896 30.419 -8.815 1.00 53.50 78 PRO A O 1
ATOM 583 N N . PRO A 1 79 ? -2.790 30.861 -9.949 1.00 50.00 79 PRO A N 1
ATOM 584 C CA . PRO A 1 79 ? -2.141 31.755 -10.906 1.00 50.00 79 PRO A CA 1
ATOM 585 C C . PRO A 1 79 ? -1.534 32.999 -10.238 1.00 50.00 79 PRO A C 1
ATOM 587 O O . PRO A 1 79 ? -2.082 33.575 -9.300 1.00 50.00 79 PRO A O 1
ATOM 590 N N . SER A 1 80 ? -0.374 33.378 -10.766 1.00 53.16 80 SER A N 1
ATOM 591 C CA . SER A 1 80 ? 0.579 34.362 -10.245 1.00 53.16 80 SER A CA 1
ATOM 592 C C . SER A 1 80 ? 0.080 35.819 -10.299 1.00 53.16 80 SER A C 1
ATOM 594 O O . SER A 1 80 ? -0.389 36.242 -11.358 1.00 53.16 80 SER A O 1
ATOM 596 N N . PRO A 1 81 ? 0.237 36.637 -9.237 1.00 52.16 81 PRO A N 1
ATOM 597 C CA . PRO A 1 81 ? 0.245 38.095 -9.358 1.00 52.16 81 PRO A CA 1
ATOM 598 C C . PRO A 1 81 ? 1.648 38.623 -9.738 1.00 52.16 81 PRO A C 1
ATOM 600 O O . PRO A 1 81 ? 2.666 38.088 -9.305 1.00 52.16 81 PRO A O 1
ATOM 603 N N . SER A 1 82 ? 1.689 39.672 -10.569 1.00 55.38 82 SER A N 1
ATOM 604 C CA . SER A 1 82 ? 2.888 40.275 -11.189 1.00 55.38 82 SER A CA 1
ATOM 605 C C . SER A 1 82 ? 4.065 40.580 -10.236 1.00 55.38 82 SER A C 1
ATOM 607 O O . SER A 1 82 ? 3.842 40.903 -9.068 1.00 55.38 82 SER A O 1
ATOM 609 N N . PRO A 1 83 ? 5.325 40.557 -10.729 1.00 59.03 83 PRO A N 1
ATOM 610 C CA . PRO A 1 83 ? 6.515 40.672 -9.882 1.00 59.03 83 PRO A CA 1
ATOM 611 C C . PRO A 1 83 ? 6.832 42.121 -9.439 1.00 59.03 83 PRO A C 1
ATOM 613 O O . PRO A 1 83 ? 6.705 43.043 -10.247 1.00 59.03 83 PRO A O 1
ATOM 616 N N . PRO A 1 84 ? 7.313 42.342 -8.195 1.00 58.62 84 PRO A N 1
ATOM 617 C CA . PRO A 1 84 ? 7.945 43.598 -7.770 1.00 58.62 84 PRO A CA 1
ATOM 618 C C . PRO A 1 84 ? 9.436 43.682 -8.188 1.00 58.62 84 PRO A C 1
ATOM 620 O O . PRO A 1 84 ? 10.036 42.660 -8.532 1.00 58.62 84 PRO A O 1
ATOM 623 N N . PRO A 1 85 ? 10.054 44.885 -8.182 1.00 56.78 85 PRO A N 1
ATOM 624 C CA . PRO A 1 85 ? 11.410 45.103 -8.696 1.00 56.78 85 PRO A CA 1
ATOM 625 C C . PRO A 1 85 ? 12.503 44.429 -7.848 1.00 56.78 85 PRO A C 1
ATOM 627 O O . PRO A 1 85 ? 12.358 44.234 -6.642 1.00 56.78 85 PRO A O 1
ATOM 630 N N . ALA A 1 86 ? 13.608 44.074 -8.512 1.00 60.47 86 ALA A N 1
ATOM 631 C CA . ALA A 1 86 ? 14.681 43.222 -7.998 1.00 60.47 86 ALA A CA 1
ATOM 632 C C . ALA A 1 86 ? 15.428 43.797 -6.769 1.00 60.47 86 ALA A C 1
ATOM 634 O O . ALA A 1 86 ? 15.901 44.934 -6.826 1.00 60.47 86 ALA A O 1
ATOM 635 N N . PRO A 1 87 ? 15.637 43.002 -5.698 1.00 53.09 87 PRO A N 1
ATOM 636 C CA . PRO A 1 87 ? 16.570 43.332 -4.619 1.00 53.09 87 PRO A CA 1
ATOM 637 C C . PRO A 1 87 ? 18.024 42.923 -4.930 1.00 53.09 87 PRO A C 1
ATOM 639 O O . PRO A 1 87 ? 18.277 41.918 -5.591 1.00 53.09 87 PRO A O 1
ATOM 642 N N . MET A 1 88 ? 18.969 43.714 -4.407 1.00 58.88 88 MET A N 1
ATOM 643 C CA . MET A 1 88 ? 20.437 43.583 -4.488 1.00 58.88 88 MET A CA 1
ATOM 644 C C . MET A 1 88 ? 21.005 42.175 -4.194 1.00 58.88 88 MET A C 1
ATOM 646 O O . MET A 1 88 ? 20.419 41.414 -3.420 1.00 58.88 88 MET A O 1
ATOM 650 N N . PRO A 1 89 ? 22.204 41.847 -4.726 1.00 54.09 89 PRO A N 1
ATOM 651 C CA . PRO A 1 89 ? 22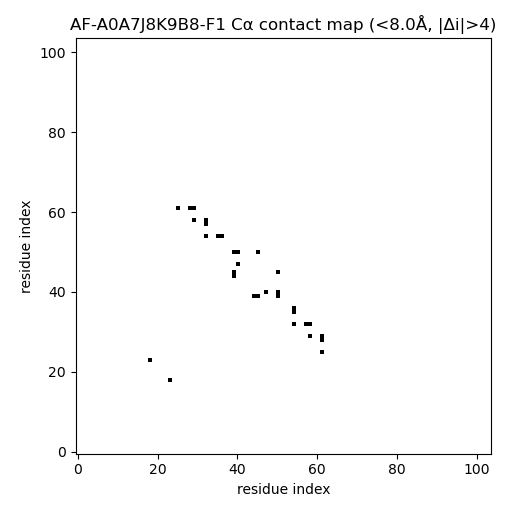.853 40.559 -4.492 1.00 54.09 89 PRO A CA 1
ATOM 652 C C . PRO A 1 89 ? 23.247 40.372 -3.017 1.00 54.09 89 PRO A C 1
ATOM 654 O O . PRO A 1 89 ? 23.996 41.161 -2.444 1.00 54.09 89 PRO A O 1
ATOM 657 N N . SER A 1 90 ? 22.731 39.298 -2.415 1.00 60.44 90 SER A N 1
ATOM 658 C CA . SER A 1 90 ? 23.085 38.821 -1.071 1.00 60.44 90 SER A CA 1
ATOM 659 C C . SER A 1 90 ? 24.427 38.059 -1.078 1.00 60.44 90 SER A C 1
ATOM 661 O O . SER A 1 90 ? 24.794 37.499 -2.114 1.00 60.44 90 SER A O 1
ATOM 663 N N . PRO A 1 91 ? 25.171 38.011 0.047 1.00 63.62 91 PRO A N 1
ATOM 664 C CA . PRO A 1 91 ? 26.453 37.302 0.137 1.00 63.62 91 PRO A CA 1
ATOM 665 C C . PRO A 1 91 ? 26.301 35.777 -0.054 1.00 63.62 91 PRO A C 1
ATOM 667 O O . PRO A 1 91 ? 25.214 35.238 0.172 1.00 63.62 91 PRO A O 1
ATOM 670 N N . PRO A 1 92 ? 27.371 35.059 -0.458 1.00 61.31 92 PRO A N 1
ATOM 671 C CA . PRO A 1 92 ? 27.293 33.634 -0.768 1.00 61.31 92 PRO A CA 1
ATOM 672 C C . PRO A 1 92 ? 26.923 32.804 0.469 1.00 61.31 92 PRO A C 1
ATOM 674 O O . PRO A 1 92 ? 27.545 32.917 1.526 1.00 61.31 92 PRO A O 1
ATOM 677 N N . ALA A 1 93 ? 25.904 31.955 0.321 1.00 60.88 93 ALA A N 1
ATOM 678 C CA . ALA A 1 93 ? 25.451 31.030 1.352 1.00 60.88 93 ALA A CA 1
ATOM 679 C C . ALA A 1 93 ? 26.519 29.953 1.651 1.00 60.88 93 ALA A C 1
ATOM 681 O O . ALA A 1 93 ? 27.206 29.503 0.729 1.00 60.88 93 ALA A O 1
ATOM 682 N N . PRO A 1 94 ? 26.660 29.495 2.912 1.00 64.00 94 PRO A N 1
ATOM 683 C CA . PRO A 1 94 ? 27.543 28.380 3.235 1.00 64.00 94 PRO A CA 1
ATOM 684 C C . PRO A 1 94 ? 27.065 27.102 2.527 1.00 64.00 94 PRO A C 1
ATOM 686 O O . PRO A 1 94 ? 25.858 26.936 2.322 1.00 64.00 94 PRO A O 1
ATOM 689 N N . PRO A 1 95 ? 27.976 26.179 2.161 1.00 59.44 95 PRO A N 1
ATOM 690 C CA . PRO A 1 95 ? 27.608 24.971 1.439 1.00 59.44 95 PRO A CA 1
ATOM 691 C C . PRO A 1 95 ? 26.570 24.200 2.249 1.00 59.44 95 PRO A C 1
ATOM 693 O O . PRO A 1 95 ? 26.824 23.815 3.395 1.00 59.44 95 PRO A O 1
ATOM 696 N N . CYS A 1 96 ? 25.395 23.992 1.649 1.00 51.53 96 CYS A N 1
ATOM 697 C CA . CYS A 1 96 ? 24.365 23.117 2.179 1.00 51.53 96 CYS A CA 1
ATOM 698 C C . CYS A 1 96 ? 25.029 21.784 2.515 1.00 51.53 96 CYS A C 1
ATOM 700 O O . CYS A 1 96 ? 25.412 21.028 1.619 1.00 51.53 96 CYS A O 1
ATOM 702 N N . ARG A 1 97 ? 25.193 21.499 3.811 1.00 52.06 97 ARG A N 1
ATOM 703 C CA . ARG A 1 97 ? 25.514 20.152 4.259 1.00 52.06 97 ARG A CA 1
ATOM 704 C C . ARG A 1 97 ? 24.362 19.290 3.775 1.00 52.06 97 ARG A C 1
ATOM 706 O O . ARG A 1 97 ? 23.270 19.345 4.328 1.00 52.06 97 ARG A O 1
ATOM 713 N N . GLN A 1 98 ? 24.602 18.555 2.695 1.00 60.56 98 GLN A N 1
ATOM 714 C CA . GLN A 1 98 ? 23.751 17.455 2.295 1.00 60.56 98 GLN A CA 1
ATOM 715 C C . GLN A 1 98 ? 23.726 16.537 3.505 1.00 60.56 98 GLN A C 1
ATOM 717 O O . GLN A 1 98 ? 24.741 15.931 3.857 1.00 60.56 98 GLN A O 1
ATOM 722 N N . SER A 1 99 ? 22.601 16.534 4.211 1.00 59.34 99 SER A N 1
ATOM 723 C CA . SER A 1 99 ? 22.328 15.588 5.275 1.00 59.34 99 SER A CA 1
ATOM 724 C C . SER A 1 99 ? 22.279 14.212 4.624 1.00 59.34 99 SER A C 1
ATOM 726 O O . SER A 1 99 ? 21.215 13.719 4.255 1.00 59.34 99 SER A O 1
ATOM 728 N N . PHE A 1 100 ? 23.455 13.615 4.426 1.00 61.38 100 PHE A N 1
ATOM 729 C CA . PHE A 1 100 ? 23.608 12.196 4.184 1.00 61.38 100 PHE A CA 1
ATOM 730 C C . PHE A 1 100 ? 23.102 11.523 5.449 1.00 61.38 100 PHE A C 1
ATOM 732 O O . PHE A 1 100 ? 23.845 11.314 6.406 1.00 61.38 100 PHE A O 1
ATOM 739 N N . TRP A 1 101 ? 21.800 11.260 5.471 1.00 61.00 101 TRP A N 1
ATOM 740 C CA . TRP A 1 101 ? 21.212 10.282 6.361 1.00 61.00 101 TRP A CA 1
ATOM 741 C C . TRP A 1 101 ? 22.096 9.034 6.316 1.00 61.00 101 TRP A C 1
ATOM 743 O O . TRP A 1 101 ? 22.222 8.396 5.271 1.00 61.00 101 TRP A O 1
ATOM 753 N N . ARG A 1 102 ? 22.750 8.721 7.436 1.00 59.31 102 ARG A N 1
ATOM 754 C CA . ARG A 1 102 ? 23.402 7.433 7.653 1.00 59.31 102 ARG A CA 1
ATOM 755 C C . ARG A 1 102 ? 22.511 6.636 8.597 1.00 59.31 102 ARG A C 1
ATOM 757 O O . ARG A 1 102 ? 22.283 7.112 9.710 1.00 59.31 102 ARG A O 1
ATOM 764 N N . PRO A 1 103 ? 21.985 5.472 8.190 1.00 65.06 103 PRO A N 1
ATOM 765 C CA . PRO A 1 103 ? 21.583 4.493 9.176 1.00 65.06 103 PRO A CA 1
ATOM 766 C C . PRO A 1 103 ? 22.865 3.957 9.831 1.00 65.06 103 PRO A C 1
ATOM 768 O O . PRO A 1 103 ? 23.905 3.847 9.176 1.00 65.06 103 PRO A O 1
ATOM 771 N N . TRP A 1 104 ? 22.770 3.765 11.140 1.00 58.03 104 TRP A N 1
ATOM 772 C CA . TRP A 1 104 ? 23.760 3.135 12.013 1.00 58.03 104 TRP A CA 1
ATOM 773 C C . TRP A 1 104 ? 24.238 1.787 11.465 1.00 58.03 104 TRP A C 1
ATOM 775 O O . TRP A 1 104 ? 23.417 1.071 10.847 1.00 58.03 104 TRP A O 1
#

Secondary structure (DSSP, 8-state):
--GGGGTSS-----SS----HHHHHHHHHHHHHHHHHHHHHHH--S-HHHHHHHHHHHHHHHHS-------------PPPPPPPPPPPPPPPPPP---------

Sequence (104 aa):
MTVRFLQDQPASSCPGAEPTPRDSYREGYRACVERLTRVLPACSVLEPAVSARLLEHLRRRAAGATPDGGSAGDFCGPPSPSPPPAPMPSPPAPPCRQSFWRPW

Nearest PDB structures (foldseek):
  6exn-assembly1_R  TM=4.671E-01  e=2.737E+00  Saccharomyces cerevisiae S288C